Protein AF-A0A2D9A4Q9-F1 (afdb_monomer_lite)

Foldseek 3Di:
DDDDDDPPPPDPVWDWAFWDFDADPPRHGQKIFDDPPPPPDDDDDDDPPPGDIWGFPDFPDKDWDWAPPVDPDTWTKIWTFTQTPVRDTWIKIAGPVVRTITTTPDD

pLDDT: mean 77.72, std 19.31, range [36.09, 96.38]

Secondary structure (DSSP, 8-state):
------------TTPPEE-EEEE-GGG-EEEEEEPPS-TTS---S----PPEEEEEEEEEEEEEEEE-TTSSS-EEEEEEEEEETTS-EEEEEEETTT--EEEE---

Radius of gyration: 17.64 Å; chains: 1; bounding box: 33×57×42 Å

Sequence (107 aa):
MNQGAQGLQFRSLNLPVPIEVVEGGMERPVSVTLPPASSSRPAQTGRTSTAASLAVTAINDLWQVDDEWWRERPISRRYYQVTTQDDRRLTIFRDQLNGDWYWQRGG

Structure (mmCIF, N/CA/C/O backbone):
data_AF-A0A2D9A4Q9-F1
#
_entry.id   AF-A0A2D9A4Q9-F1
#
loop_
_atom_site.group_PDB
_atom_site.id
_atom_site.type_symbol
_atom_site.label_atom_id
_atom_site.label_alt_id
_atom_site.label_comp_id
_atom_site.label_asym_id
_atom_site.label_entity_id
_atom_site.label_seq_id
_atom_site.pdbx_PDB_ins_code
_atom_site.Cartn_x
_atom_site.Cartn_y
_at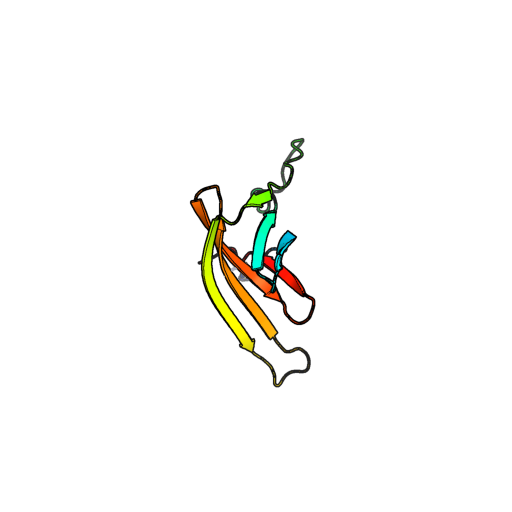om_site.Cartn_z
_atom_site.occupancy
_atom_site.B_iso_or_equiv
_atom_site.auth_seq_id
_atom_site.auth_comp_id
_atom_site.auth_asym_id
_atom_site.auth_atom_id
_atom_site.pdbx_PDB_model_num
ATOM 1 N N . MET A 1 1 ? 20.714 44.767 -20.334 1.00 36.09 1 MET A N 1
ATOM 2 C CA . MET A 1 1 ? 20.334 43.498 -21.001 1.00 36.09 1 MET A CA 1
ATOM 3 C C . MET A 1 1 ? 21.277 42.413 -20.493 1.00 36.09 1 MET A C 1
ATOM 5 O O . MET A 1 1 ? 22.458 42.708 -20.459 1.00 36.09 1 MET A O 1
ATOM 9 N N . ASN A 1 2 ? 20.940 41.200 -20.052 1.00 36.81 2 ASN A N 1
ATOM 10 C CA . ASN A 1 2 ? 19.719 40.438 -19.759 1.00 36.81 2 ASN A CA 1
ATOM 11 C C . ASN A 1 2 ? 20.144 39.463 -18.631 1.00 36.81 2 ASN A C 1
ATOM 13 O O . ASN A 1 2 ? 21.193 38.842 -18.743 1.00 36.81 2 ASN A O 1
ATOM 17 N N . GLN A 1 3 ? 19.565 39.582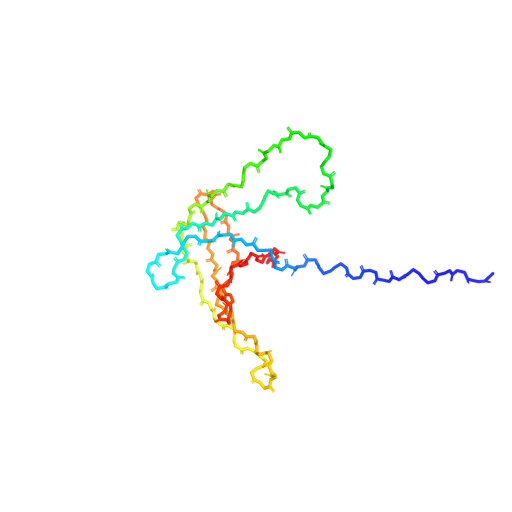 -17.434 1.00 42.19 3 GLN A N 1
ATOM 18 C CA . GLN A 1 3 ? 18.616 38.638 -16.810 1.00 42.19 3 GLN A CA 1
ATOM 19 C C . GLN A 1 3 ? 19.102 37.181 -16.681 1.00 42.19 3 GLN A C 1
ATOM 21 O O . GLN A 1 3 ? 19.261 36.468 -17.666 1.00 42.19 3 GLN A O 1
ATOM 26 N N . GLY A 1 4 ? 19.309 36.766 -15.424 1.00 42.59 4 GLY A N 1
ATOM 27 C CA . GLY A 1 4 ? 19.765 35.440 -15.027 1.00 42.59 4 GLY A CA 1
ATOM 28 C C . GLY A 1 4 ? 18.711 34.356 -15.238 1.00 42.59 4 GLY A C 1
ATOM 29 O O . GLY A 1 4 ? 17.535 34.527 -14.914 1.00 42.59 4 GLY A O 1
ATOM 30 N N . ALA A 1 5 ? 19.164 33.223 -15.766 1.00 43.03 5 ALA A N 1
ATOM 31 C CA . ALA A 1 5 ? 18.376 32.011 -15.881 1.00 43.03 5 ALA A CA 1
ATOM 32 C C . ALA A 1 5 ? 18.174 31.407 -14.483 1.00 43.03 5 ALA A C 1
ATOM 34 O O . ALA A 1 5 ? 19.102 30.883 -13.868 1.00 43.03 5 ALA A O 1
ATOM 35 N N . GLN A 1 6 ? 16.951 31.514 -13.969 1.00 44.53 6 GLN A N 1
ATOM 36 C CA . GLN A 1 6 ? 16.519 30.805 -12.772 1.00 44.53 6 GLN A CA 1
ATOM 37 C C . GLN A 1 6 ? 16.421 29.315 -13.122 1.00 44.53 6 GLN A C 1
ATOM 39 O O . GLN A 1 6 ? 15.635 28.928 -13.986 1.00 44.53 6 GLN A O 1
ATOM 44 N N . GLY A 1 7 ? 17.251 28.488 -12.482 1.00 42.62 7 GLY A N 1
ATOM 45 C CA . GLY A 1 7 ? 17.193 27.036 -12.622 1.00 42.62 7 GLY A CA 1
ATOM 46 C C . GLY A 1 7 ? 15.803 26.528 -12.248 1.00 42.62 7 GLY A C 1
ATOM 47 O O . GLY A 1 7 ? 15.327 26.763 -11.137 1.00 42.62 7 GLY A O 1
ATOM 48 N N . LEU A 1 8 ? 15.143 25.851 -13.188 1.00 47.16 8 LEU A N 1
ATOM 49 C CA . LEU A 1 8 ? 13.880 25.158 -12.961 1.00 47.16 8 LEU A CA 1
ATOM 50 C C . LEU A 1 8 ? 14.125 24.038 -11.940 1.00 47.16 8 LEU A C 1
ATOM 52 O O . LEU A 1 8 ? 14.531 22.932 -12.285 1.00 47.16 8 LEU A O 1
ATOM 56 N N . GLN A 1 9 ? 13.908 24.339 -10.661 1.00 46.91 9 GLN A N 1
ATOM 57 C CA . GLN A 1 9 ? 13.876 23.353 -9.590 1.00 46.91 9 GLN A CA 1
ATOM 58 C C . GLN A 1 9 ? 12.612 22.503 -9.789 1.00 46.91 9 GLN A C 1
ATOM 60 O O . GLN A 1 9 ? 11.551 22.821 -9.246 1.00 46.91 9 GLN A O 1
ATOM 65 N N . PHE A 1 10 ? 12.697 21.446 -10.599 1.00 45.88 10 PHE A N 1
ATOM 66 C CA . PHE A 1 10 ? 11.637 20.446 -10.706 1.00 45.88 10 PHE A CA 1
ATOM 67 C C . PHE A 1 10 ? 11.490 19.781 -9.338 1.00 45.88 10 PHE A C 1
ATOM 69 O O . PHE A 1 10 ? 12.253 18.897 -8.957 1.00 45.88 10 PHE A O 1
ATOM 76 N N . ARG A 1 11 ? 10.538 20.267 -8.542 1.00 47.03 11 ARG A N 1
ATOM 77 C CA . ARG A 1 11 ? 10.141 19.603 -7.307 1.00 47.03 11 ARG A CA 1
ATOM 78 C C . ARG A 1 11 ? 9.506 18.292 -7.745 1.00 47.03 11 ARG A C 1
ATOM 80 O O . ARG A 1 11 ? 8.418 18.321 -8.314 1.00 47.03 11 ARG A O 1
ATOM 87 N N . SER A 1 12 ? 10.179 17.167 -7.518 1.00 46.94 12 SER A N 1
ATOM 88 C CA . SER A 1 12 ? 9.580 15.836 -7.624 1.00 46.94 12 SER A CA 1
ATOM 89 C C . SER A 1 12 ? 8.431 15.764 -6.616 1.00 46.94 12 SER A C 1
ATOM 91 O O . SER A 1 12 ? 8.615 15.392 -5.463 1.00 46.94 12 SER A O 1
ATOM 93 N N . LEU A 1 13 ? 7.254 16.241 -7.023 1.00 56.16 13 LEU A N 1
ATOM 94 C CA . LEU A 1 13 ? 6.089 16.455 -6.161 1.00 56.16 13 LEU A CA 1
ATOM 95 C C . LEU A 1 13 ? 5.475 15.141 -5.662 1.00 56.16 13 LEU A C 1
ATOM 97 O O . LEU A 1 13 ? 4.660 15.172 -4.749 1.00 56.16 13 LEU A O 1
ATOM 101 N N . ASN A 1 14 ? 5.899 14.005 -6.220 1.00 61.09 14 ASN A N 1
ATOM 102 C CA . ASN A 1 14 ? 5.367 12.682 -5.919 1.00 61.09 14 ASN A CA 1
ATOM 103 C C . ASN A 1 14 ? 6.492 11.691 -5.574 1.00 61.09 14 ASN A C 1
ATOM 105 O O . ASN A 1 14 ? 6.627 10.637 -6.194 1.00 61.09 14 ASN A O 1
ATOM 109 N N . LEU A 1 15 ? 7.369 12.063 -4.636 1.00 76.50 15 LEU A N 1
ATOM 110 C CA . LEU A 1 15 ? 8.321 11.102 -4.081 1.00 76.50 15 LEU A CA 1
ATOM 111 C C . LEU A 1 15 ? 7.575 10.139 -3.144 1.00 76.50 15 LEU A C 1
ATOM 113 O O . LEU A 1 15 ? 6.861 10.612 -2.251 1.00 76.50 15 LEU A O 1
ATOM 117 N N . PRO A 1 16 ? 7.742 8.814 -3.312 1.00 83.00 16 PRO A N 1
ATOM 118 C CA . PRO A 1 16 ? 7.232 7.839 -2.362 1.00 83.00 16 PRO A CA 1
ATOM 119 C C . PRO A 1 16 ? 7.778 8.125 -0.966 1.00 83.00 16 PRO A C 1
ATOM 121 O O . PRO A 1 16 ? 8.967 8.395 -0.792 1.00 83.00 16 PRO A O 1
ATOM 124 N N . VAL A 1 17 ? 6.906 8.074 0.032 1.00 87.81 17 VAL A N 1
ATOM 125 C CA . VAL A 1 17 ? 7.270 8.329 1.423 1.00 87.81 17 VAL A CA 1
ATOM 126 C C . VAL A 1 17 ? 7.365 6.999 2.154 1.00 87.81 17 VAL A C 1
ATOM 128 O O . VAL A 1 17 ? 6.383 6.264 2.126 1.00 87.81 17 VAL A O 1
ATOM 131 N N . PRO A 1 18 ? 8.492 6.670 2.807 1.00 90.25 18 PRO A N 1
ATOM 132 C CA . PRO A 1 18 ? 8.598 5.427 3.560 1.00 90.25 18 PRO A CA 1
ATOM 133 C C . PRO A 1 18 ? 7.567 5.412 4.691 1.00 90.25 18 PRO A C 1
ATOM 135 O O . PRO A 1 18 ? 7.366 6.421 5.377 1.00 90.25 18 PRO A O 1
ATOM 138 N N . ILE A 1 19 ? 6.898 4.275 4.853 1.00 90.62 19 ILE A N 1
ATOM 139 C CA . ILE A 1 19 ? 5.898 4.044 5.896 1.00 90.62 19 ILE A CA 1
ATOM 140 C C . ILE A 1 19 ? 6.133 2.683 6.535 1.00 90.62 19 ILE A C 1
ATOM 142 O O . ILE A 1 19 ? 6.662 1.774 5.901 1.00 90.62 19 ILE A O 1
ATOM 146 N N . GLU A 1 20 ? 5.687 2.528 7.775 1.00 92.12 20 GLU A N 1
ATOM 147 C CA . GLU A 1 20 ? 5.592 1.202 8.377 1.00 92.12 20 GLU A CA 1
ATOM 148 C C . GLU A 1 20 ? 4.212 0.625 8.079 1.00 92.12 20 GLU A C 1
ATOM 150 O O . GLU A 1 20 ? 3.195 1.321 8.173 1.00 92.12 20 GLU A O 1
ATOM 155 N N . VAL A 1 21 ? 4.175 -0.652 7.717 1.00 92.31 21 VAL A N 1
ATOM 156 C CA . VAL A 1 21 ? 2.941 -1.386 7.448 1.00 92.31 21 VAL A CA 1
ATOM 157 C C . VAL A 1 21 ? 2.974 -2.658 8.270 1.00 92.31 21 VAL A C 1
ATOM 159 O O . VAL A 1 21 ? 3.935 -3.420 8.205 1.00 92.31 21 VAL A O 1
ATOM 162 N N . VAL A 1 22 ? 1.923 -2.889 9.050 1.00 93.06 22 VAL A N 1
ATOM 163 C CA . VAL A 1 22 ? 1.715 -4.187 9.685 1.00 93.06 22 VAL A CA 1
ATOM 164 C C . VAL A 1 22 ? 1.034 -5.078 8.665 1.00 93.06 22 VAL A C 1
ATOM 166 O O . VAL A 1 22 ? -0.088 -4.807 8.233 1.00 93.06 22 VAL A O 1
ATOM 169 N N . GLU A 1 23 ? 1.730 -6.134 8.271 1.00 91.06 23 GLU A N 1
ATOM 170 C CA . GLU A 1 23 ? 1.230 -7.133 7.338 1.00 91.06 23 GLU A CA 1
ATOM 171 C C . GLU A 1 23 ? 0.500 -8.253 8.091 1.00 91.06 23 GLU A C 1
ATOM 173 O O . GLU A 1 23 ? 0.914 -8.700 9.162 1.00 91.06 23 GLU A O 1
ATOM 178 N N . GLY A 1 24 ? -0.603 -8.722 7.518 1.00 86.56 24 GLY A N 1
ATOM 179 C CA . GLY A 1 24 ? -1.228 -9.993 7.858 1.00 86.56 24 GLY A CA 1
ATOM 180 C C . GLY A 1 24 ? -0.661 -11.130 7.005 1.00 86.56 24 GLY A C 1
ATOM 181 O O . GLY A 1 24 ? 0.398 -11.022 6.389 1.00 86.56 24 GLY A O 1
ATOM 182 N N . GLY A 1 25 ? -1.400 -12.237 6.911 1.00 86.25 25 GLY A N 1
ATOM 183 C CA . GLY A 1 25 ? -1.030 -13.334 6.014 1.00 86.25 25 GLY A CA 1
ATOM 184 C C . GLY A 1 25 ? -1.047 -12.915 4.536 1.00 86.25 25 GLY A C 1
ATOM 185 O O . GLY A 1 25 ? -1.967 -12.223 4.097 1.00 86.25 25 GLY A O 1
ATOM 186 N N . MET A 1 26 ? -0.060 -13.397 3.768 1.00 83.50 26 MET A N 1
ATOM 187 C CA . MET A 1 26 ? 0.084 -13.175 2.317 1.00 83.50 26 MET A CA 1
ATOM 188 C C . MET A 1 26 ? 0.280 -11.700 1.911 1.00 83.50 26 MET A C 1
ATOM 190 O O . MET A 1 26 ? -0.387 -11.227 0.993 1.00 83.50 26 MET A O 1
ATOM 194 N N . GLU A 1 27 ? 1.164 -10.963 2.596 1.00 84.75 27 GLU A N 1
ATOM 195 C CA . GLU A 1 27 ? 1.518 -9.563 2.265 1.00 84.75 27 GLU A CA 1
ATOM 196 C C . GLU A 1 27 ? 0.323 -8.587 2.296 1.00 84.75 27 GLU A C 1
ATOM 198 O O . GLU A 1 27 ? 0.340 -7.532 1.662 1.00 84.75 27 GLU A O 1
ATOM 203 N N . ARG A 1 28 ? -0.749 -8.927 3.024 1.00 88.75 28 ARG A N 1
ATOM 204 C CA . ARG A 1 28 ? -1.940 -8.075 3.126 1.00 88.75 28 ARG A CA 1
ATOM 205 C C . ARG A 1 28 ? -1.727 -6.968 4.161 1.00 88.75 28 ARG A C 1
ATOM 207 O O . ARG A 1 28 ? -1.508 -7.301 5.322 1.00 88.75 28 ARG A O 1
ATOM 214 N N . PRO A 1 29 ? -1.862 -5.679 3.811 1.00 91.88 29 PRO A N 1
ATOM 215 C CA . PRO A 1 29 ? -1.728 -4.596 4.781 1.00 91.88 29 PRO A CA 1
ATOM 216 C C . PRO A 1 29 ? -2.915 -4.588 5.758 1.00 91.88 29 PRO A C 1
ATOM 218 O O . PRO A 1 29 ? -4.071 -4.521 5.338 1.00 91.88 29 PRO A O 1
ATOM 221 N N . VAL A 1 30 ? -2.629 -4.649 7.059 1.00 93.56 30 VAL A N 1
ATOM 222 C CA . VAL A 1 30 ? -3.619 -4.621 8.154 1.00 93.56 30 VAL A CA 1
ATOM 223 C C . VAL A 1 30 ? -3.655 -3.251 8.823 1.00 93.56 30 VAL A C 1
ATOM 225 O O . VAL A 1 30 ? -4.729 -2.746 9.146 1.00 93.56 30 VAL A O 1
ATOM 228 N N . SER A 1 31 ? -2.502 -2.613 9.006 1.00 93.50 31 SER A N 1
ATOM 229 C CA . SER A 1 31 ? -2.430 -1.220 9.442 1.00 93.50 31 SER A CA 1
ATOM 230 C C . SER A 1 31 ? -1.250 -0.501 8.804 1.00 93.50 31 SER A C 1
ATOM 232 O O . SER A 1 31 ? -0.271 -1.124 8.397 1.00 93.50 31 SER A O 1
ATOM 234 N N . VAL A 1 32 ? -1.361 0.821 8.696 1.00 91.81 32 VAL A N 1
ATOM 235 C CA . VAL A 1 32 ? -0.335 1.696 8.122 1.00 91.81 32 VAL A CA 1
ATOM 236 C C . VAL A 1 32 ? 0.016 2.798 9.111 1.00 91.81 32 VAL A C 1
ATOM 238 O O . VAL A 1 32 ? -0.868 3.446 9.668 1.00 91.81 32 VAL A O 1
ATOM 241 N N . THR A 1 33 ? 1.301 3.047 9.320 1.00 91.88 33 THR A N 1
ATOM 242 C CA . THR A 1 33 ? 1.787 4.150 10.150 1.00 91.88 33 THR A CA 1
ATOM 243 C C . THR A 1 33 ? 2.298 5.250 9.235 1.00 91.88 33 THR A C 1
ATOM 245 O O . THR A 1 33 ? 3.344 5.123 8.596 1.00 91.88 33 THR A O 1
ATOM 248 N N . LEU A 1 34 ? 1.538 6.343 9.148 1.00 86.00 34 LEU A N 1
ATOM 249 C CA . LEU A 1 34 ? 1.908 7.479 8.309 1.00 86.00 34 LEU A CA 1
ATOM 250 C C . LEU A 1 34 ? 2.809 8.448 9.088 1.00 86.00 34 LEU A C 1
ATOM 252 O O . LEU A 1 34 ? 2.516 8.762 10.247 1.00 86.00 34 LEU A O 1
ATOM 256 N N . PRO A 1 35 ? 3.863 9.001 8.462 1.00 81.31 35 PRO A N 1
ATOM 257 C CA . PRO A 1 35 ? 4.631 10.070 9.075 1.00 81.31 35 PRO A CA 1
ATOM 258 C C . PRO A 1 35 ? 3.748 11.311 9.264 1.00 81.31 35 PRO A C 1
ATOM 260 O O . PRO A 1 35 ? 2.840 11.557 8.459 1.00 81.31 35 PRO A O 1
ATOM 263 N N . PRO A 1 36 ? 4.016 12.127 10.298 1.00 70.88 36 PRO A N 1
ATOM 264 C CA . PRO A 1 36 ? 3.223 13.312 10.581 1.00 70.88 36 PRO A CA 1
ATOM 265 C C . PRO A 1 36 ? 3.157 14.231 9.354 1.00 70.88 36 PRO A C 1
ATOM 267 O O . PRO A 1 36 ? 4.158 14.476 8.674 1.00 70.88 36 PRO A O 1
ATOM 270 N N . ALA A 1 37 ? 1.959 14.759 9.085 1.00 60.97 37 ALA A N 1
ATOM 271 C CA . ALA A 1 37 ? 1.635 15.559 7.900 1.00 60.97 37 ALA A CA 1
ATOM 272 C C . ALA A 1 37 ? 2.491 16.837 7.733 1.00 60.97 37 ALA A C 1
ATOM 274 O O . ALA A 1 37 ? 2.466 17.469 6.681 1.00 60.97 37 ALA A O 1
ATOM 275 N N . SER A 1 38 ? 3.286 17.213 8.737 1.00 54.47 38 SER A N 1
ATOM 276 C CA . SER A 1 38 ? 4.142 18.403 8.762 1.00 54.47 38 SER A CA 1
ATOM 277 C C . SER A 1 38 ? 5.499 18.237 8.060 1.00 54.47 38 SER A C 1
ATOM 279 O O . SER A 1 38 ? 6.449 18.930 8.410 1.00 54.47 38 SER A O 1
ATOM 281 N N . SER A 1 39 ? 5.648 17.335 7.087 1.00 53.94 39 SER A N 1
ATOM 282 C CA . SER A 1 39 ? 6.944 17.106 6.414 1.00 53.94 39 SER A CA 1
ATOM 283 C C . SER A 1 39 ? 7.261 18.100 5.279 1.00 53.94 39 SER A C 1
ATOM 285 O O . SER A 1 39 ? 8.207 17.888 4.529 1.00 53.94 39 SER A O 1
ATOM 287 N N . SER A 1 40 ? 6.508 19.196 5.141 1.00 45.91 40 SER A N 1
ATOM 288 C CA . SER A 1 40 ? 6.766 20.259 4.150 1.00 45.91 40 SER A CA 1
ATOM 289 C C . SER A 1 40 ? 7.134 21.622 4.754 1.00 45.91 40 SER A C 1
ATOM 291 O O . SER A 1 40 ? 7.376 22.572 4.010 1.00 45.91 40 SER A O 1
ATOM 293 N N . ARG A 1 41 ? 7.251 21.743 6.084 1.00 46.00 41 ARG A N 1
ATOM 294 C CA . ARG A 1 41 ? 7.730 22.967 6.749 1.00 46.00 41 ARG A CA 1
ATOM 295 C C . ARG A 1 41 ? 8.662 22.598 7.905 1.00 46.00 41 ARG A C 1
ATOM 297 O O . ARG A 1 41 ? 8.255 21.775 8.719 1.00 46.00 41 ARG A O 1
ATOM 304 N N . PRO A 1 42 ? 9.867 23.192 8.032 1.00 39.06 42 PRO A N 1
ATOM 305 C CA . PRO A 1 42 ? 10.658 23.021 9.245 1.00 39.06 42 PRO A CA 1
ATOM 306 C C . PRO A 1 42 ? 9.831 23.561 10.417 1.00 39.06 42 PRO A C 1
ATOM 308 O O . PRO A 1 42 ? 9.514 24.751 10.480 1.00 39.06 42 PRO A O 1
ATOM 311 N N . ALA A 1 43 ? 9.382 22.654 11.282 1.00 46.47 43 ALA A N 1
ATOM 312 C CA . ALA A 1 43 ? 8.564 22.984 12.432 1.00 46.47 43 ALA A CA 1
ATOM 313 C C . ALA A 1 43 ? 9.444 23.663 13.486 1.00 46.47 43 ALA A C 1
ATOM 315 O O . ALA A 1 43 ? 10.385 23.069 14.010 1.00 46.47 43 ALA A O 1
ATOM 316 N N . GLN A 1 44 ? 9.114 24.912 13.803 1.00 46.75 44 GLN A N 1
ATOM 317 C CA . GLN A 1 44 ? 9.488 25.507 15.077 1.00 46.75 44 GLN A CA 1
ATOM 318 C C . GLN A 1 44 ? 8.768 24.726 16.191 1.00 46.75 44 GLN A C 1
ATOM 320 O O . GLN A 1 44 ? 7.549 24.581 16.163 1.00 46.75 44 GLN A O 1
ATOM 325 N N . THR A 1 45 ? 9.572 24.200 17.117 1.00 47.53 45 THR A N 1
ATOM 326 C CA . THR A 1 45 ? 9.264 23.903 18.527 1.00 47.53 45 THR A CA 1
ATOM 327 C C . THR A 1 45 ? 8.026 23.047 18.860 1.00 47.53 45 THR A C 1
ATOM 329 O O . THR A 1 45 ? 6.897 23.518 18.945 1.00 47.53 45 THR A O 1
ATOM 332 N N . GLY A 1 46 ? 8.287 21.798 19.271 1.00 50.72 46 GLY A N 1
ATOM 333 C CA . GLY A 1 46 ? 7.764 21.321 20.561 1.00 50.72 46 GLY A CA 1
ATOM 334 C C . GLY A 1 46 ? 6.542 20.400 20.595 1.00 50.72 46 GLY A C 1
ATOM 335 O O . GLY A 1 46 ? 5.994 20.212 21.676 1.00 50.72 46 GLY A O 1
ATOM 336 N N . ARG A 1 47 ? 6.106 19.783 19.490 1.00 50.56 47 ARG A N 1
ATOM 337 C CA . ARG A 1 47 ? 5.093 18.709 19.556 1.00 50.56 47 ARG A CA 1
ATOM 338 C C . ARG A 1 47 ? 5.650 17.428 18.952 1.00 50.56 47 ARG A C 1
ATOM 340 O O . ARG A 1 47 ? 5.771 17.322 17.733 1.00 50.56 47 ARG A O 1
ATOM 347 N N . THR A 1 48 ? 5.970 16.455 19.804 1.00 50.41 48 THR A N 1
ATOM 348 C CA . THR A 1 48 ? 6.162 15.054 19.410 1.00 50.41 48 THR A CA 1
ATOM 349 C C . THR A 1 48 ? 4.842 14.555 18.835 1.00 50.41 48 THR A C 1
ATOM 351 O O . THR A 1 48 ? 3.970 14.074 19.551 1.00 50.41 48 THR A O 1
ATOM 354 N N . SER A 1 49 ? 4.650 14.768 17.538 1.00 55.88 49 SER A N 1
ATOM 355 C CA . SER A 1 49 ? 3.515 14.220 16.809 1.00 55.88 49 SER A CA 1
ATOM 356 C C . SER A 1 49 ? 3.825 12.741 16.639 1.00 55.88 49 SER A C 1
ATOM 358 O O . SER A 1 49 ? 4.583 12.373 15.745 1.00 55.88 49 SER A O 1
ATOM 360 N N . THR A 1 50 ? 3.352 11.911 17.565 1.00 60.94 50 THR A N 1
ATOM 361 C CA . THR A 1 50 ? 3.481 10.458 17.448 1.00 60.94 50 THR A CA 1
ATOM 362 C C . THR A 1 50 ? 2.867 10.039 16.120 1.00 60.94 50 THR A C 1
ATOM 364 O O . THR A 1 50 ? 1.747 10.452 15.804 1.00 60.94 50 THR A O 1
ATOM 367 N N . ALA A 1 51 ? 3.616 9.280 15.319 1.00 69.88 51 ALA A N 1
ATOM 368 C CA . ALA A 1 51 ? 3.097 8.728 14.078 1.00 69.88 51 ALA A CA 1
ATOM 369 C C . ALA A 1 51 ? 1.835 7.913 14.402 1.00 69.88 51 ALA A C 1
ATOM 371 O O . ALA A 1 51 ? 1.844 7.081 15.310 1.00 69.88 51 ALA A O 1
ATOM 372 N N . ALA A 1 52 ? 0.730 8.221 13.727 1.00 81.12 52 ALA A N 1
ATOM 373 C CA . ALA A 1 52 ? -0.544 7.564 13.983 1.00 81.12 52 ALA A CA 1
ATOM 374 C C . ALA A 1 52 ? -0.621 6.283 13.148 1.00 81.12 52 ALA A C 1
ATOM 376 O O . ALA A 1 52 ? -0.466 6.334 11.924 1.00 81.12 52 ALA A O 1
ATOM 377 N N . SER A 1 53 ? -0.867 5.151 13.810 1.00 87.25 53 SER A N 1
ATOM 378 C CA . SER A 1 53 ? -1.187 3.895 13.132 1.00 87.25 53 SER A CA 1
ATOM 379 C C . SER A 1 53 ? -2.669 3.883 12.764 1.00 87.25 53 SER A C 1
ATOM 381 O O . SER A 1 53 ? -3.537 4.114 13.607 1.00 87.25 53 SER A O 1
ATOM 383 N N . LEU A 1 54 ? -2.954 3.645 11.489 1.00 91.56 54 LEU A N 1
ATOM 384 C CA . LEU A 1 54 ? -4.288 3.618 10.914 1.00 91.56 54 LEU A CA 1
ATOM 385 C C . LEU A 1 54 ? -4.621 2.195 10.481 1.00 91.56 54 LEU A C 1
ATOM 387 O O . LEU A 1 54 ? -3.931 1.631 9.632 1.00 91.56 54 LEU A O 1
ATOM 391 N N . ALA A 1 55 ? -5.687 1.620 11.035 1.00 94.19 55 ALA A N 1
ATOM 392 C CA . ALA A 1 55 ? -6.176 0.320 10.587 1.00 94.19 55 ALA A CA 1
ATOM 393 C C . ALA A 1 55 ? -6.697 0.406 9.144 1.00 94.19 55 ALA A C 1
ATOM 395 O O . ALA A 1 55 ? -7.362 1.378 8.776 1.00 94.19 55 ALA A O 1
ATOM 396 N N . VAL A 1 56 ? -6.401 -0.612 8.338 1.00 95.25 56 VAL A N 1
ATOM 397 C CA . VAL A 1 56 ? -6.949 -0.794 6.992 1.00 95.25 56 VAL A CA 1
ATOM 398 C C . VAL A 1 56 ? -8.305 -1.479 7.116 1.00 95.25 56 VAL A C 1
ATOM 400 O O . VAL A 1 56 ? -8.409 -2.577 7.656 1.00 95.25 56 VAL A O 1
ATOM 403 N N . THR A 1 57 ? -9.351 -0.830 6.615 1.00 96.38 57 THR A N 1
ATOM 404 C CA . THR A 1 57 ? -10.727 -1.344 6.641 1.00 96.38 57 THR A CA 1
ATOM 405 C C . THR A 1 57 ? -11.101 -2.055 5.346 1.00 96.38 57 THR A C 1
ATOM 407 O O . THR A 1 57 ? -11.911 -2.979 5.371 1.00 96.38 57 THR A O 1
ATOM 410 N N . ALA A 1 58 ? -10.496 -1.668 4.220 1.00 95.38 58 ALA A N 1
ATOM 411 C CA . ALA A 1 58 ? -10.710 -2.315 2.931 1.00 95.38 58 ALA A CA 1
ATOM 412 C C . ALA A 1 58 ? -9.477 -2.216 2.024 1.00 95.38 58 ALA A C 1
ATOM 414 O O . ALA A 1 58 ? -8.746 -1.225 2.047 1.00 95.38 58 ALA A O 1
ATOM 415 N N . ILE A 1 59 ? -9.292 -3.224 1.170 1.00 95.06 59 ILE A N 1
ATOM 416 C CA . ILE A 1 59 ? -8.381 -3.177 0.022 1.00 95.06 59 ILE A CA 1
A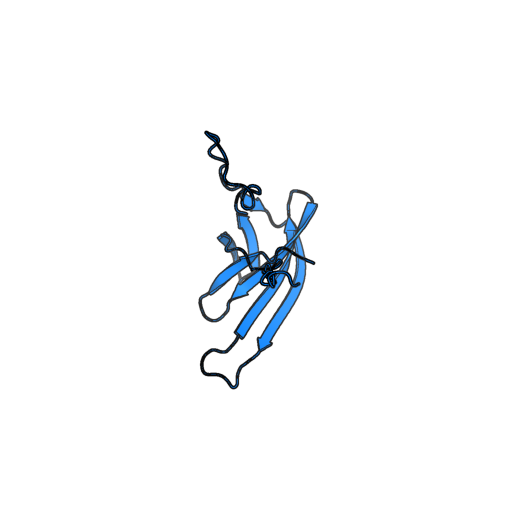TOM 417 C C . ILE A 1 59 ? -9.265 -3.024 -1.215 1.00 95.06 59 ILE A C 1
ATOM 419 O O . ILE A 1 59 ? -10.003 -3.939 -1.568 1.00 95.06 59 ILE A O 1
ATOM 423 N N . ASN A 1 60 ? -9.222 -1.849 -1.832 1.00 95.00 60 ASN A N 1
ATOM 424 C CA . ASN A 1 60 ? -10.048 -1.493 -2.982 1.00 95.00 60 ASN A CA 1
ATOM 425 C C . ASN A 1 60 ? -9.468 -2.006 -4.300 1.00 95.00 60 ASN A C 1
ATOM 427 O O . ASN A 1 60 ? -10.222 -2.247 -5.233 1.00 95.00 60 ASN A O 1
ATOM 431 N N . ASP A 1 61 ? -8.140 -2.082 -4.399 1.00 95.69 61 ASP A N 1
ATOM 432 C CA . ASP A 1 61 ? -7.447 -2.536 -5.604 1.00 95.69 61 ASP A CA 1
ATOM 433 C C . ASP A 1 61 ? -6.034 -3.038 -5.264 1.00 95.69 61 ASP A C 1
ATOM 435 O O . ASP A 1 61 ? -5.452 -2.622 -4.253 1.00 95.69 61 ASP A O 1
ATOM 439 N N . LEU A 1 62 ? -5.508 -3.932 -6.098 1.00 94.81 62 LEU A N 1
ATOM 440 C CA . LEU A 1 62 ? -4.185 -4.542 -5.984 1.00 94.81 62 LEU A CA 1
ATOM 441 C C . LEU A 1 62 ? -3.608 -4.757 -7.381 1.00 94.81 62 LEU A C 1
ATOM 443 O O . LEU A 1 62 ? -4.198 -5.456 -8.201 1.00 94.81 62 LEU A O 1
ATOM 447 N N . TRP A 1 63 ? -2.419 -4.214 -7.626 1.00 94.38 63 TRP A N 1
ATOM 448 C CA . TRP A 1 63 ? -1.711 -4.402 -8.890 1.00 94.38 63 TRP A CA 1
ATOM 449 C C . TRP A 1 63 ? -0.208 -4.543 -8.668 1.00 94.38 63 TRP A C 1
ATOM 451 O O . TRP A 1 63 ? 0.338 -4.099 -7.659 1.00 94.38 63 TRP A O 1
ATOM 461 N N . GLN A 1 64 ? 0.473 -5.182 -9.614 1.00 92.31 64 GLN A N 1
ATOM 462 C CA . GLN A 1 64 ? 1.921 -5.359 -9.589 1.00 92.31 64 GLN A CA 1
ATOM 463 C C . GLN A 1 64 ? 2.535 -4.662 -10.800 1.00 92.31 64 GLN A C 1
ATOM 465 O O . GLN A 1 64 ? 1.992 -4.724 -11.902 1.00 92.31 64 GLN A O 1
ATOM 470 N N . VAL A 1 65 ? 3.646 -3.972 -10.570 1.00 89.88 65 VAL A N 1
ATOM 471 C CA . VAL A 1 65 ? 4.455 -3.336 -11.603 1.00 89.88 65 VAL A CA 1
ATOM 472 C C . VAL A 1 65 ? 5.824 -3.983 -11.562 1.00 89.88 65 VAL A C 1
ATOM 474 O O . VAL A 1 65 ? 6.564 -3.797 -10.597 1.00 89.88 65 VAL A O 1
ATOM 477 N N . ASP A 1 66 ? 6.134 -4.714 -12.622 1.00 88.19 66 ASP A N 1
ATOM 478 C CA . ASP A 1 66 ? 7.468 -5.210 -12.917 1.00 88.19 66 ASP A CA 1
ATOM 479 C C . ASP A 1 66 ? 7.963 -4.450 -14.148 1.00 88.19 66 ASP A C 1
ATOM 481 O O . ASP A 1 66 ? 7.475 -4.652 -15.259 1.00 88.19 66 ASP A O 1
ATOM 485 N N . ASP A 1 67 ? 8.880 -3.513 -13.937 1.00 84.06 67 ASP A N 1
ATOM 486 C CA . ASP A 1 67 ? 9.443 -2.657 -14.977 1.00 84.06 67 ASP A CA 1
ATOM 487 C C . ASP A 1 67 ? 10.971 -2.718 -14.930 1.00 84.06 67 ASP A C 1
ATOM 489 O O . ASP A 1 67 ? 11.580 -3.205 -13.978 1.00 84.06 67 ASP A O 1
ATOM 493 N N . GLU A 1 68 ? 11.613 -2.260 -15.994 1.00 82.19 68 GLU A N 1
ATOM 494 C CA . GLU A 1 68 ? 13.065 -2.199 -16.109 1.00 82.19 68 GLU A CA 1
ATOM 495 C C . GLU A 1 68 ? 13.779 -3.544 -15.838 1.00 82.19 68 GLU A C 1
ATOM 497 O O . GLU A 1 68 ? 14.961 -3.566 -15.510 1.00 82.19 68 GLU A O 1
ATOM 502 N N . TRP A 1 69 ? 13.109 -4.679 -16.085 1.00 76.00 69 TRP A N 1
ATOM 503 C CA . TRP A 1 69 ? 13.649 -6.042 -15.916 1.00 76.00 69 TRP A CA 1
ATOM 504 C C . TRP A 1 69 ? 14.907 -6.343 -16.753 1.00 76.00 69 TRP A C 1
ATOM 506 O O . TRP A 1 69 ? 15.696 -7.219 -16.416 1.00 76.00 69 TRP A O 1
ATOM 516 N N . TRP A 1 70 ? 15.108 -5.588 -17.831 1.00 77.06 70 TRP A N 1
ATOM 517 C CA . TRP A 1 70 ? 16.312 -5.543 -18.667 1.00 77.06 70 TRP A CA 1
ATOM 518 C C . TRP A 1 70 ? 17.515 -4.777 -18.077 1.00 77.06 70 TRP A C 1
ATOM 520 O O . TRP A 1 70 ? 18.584 -4.784 -18.687 1.00 77.06 70 TRP A O 1
ATOM 530 N N . ARG A 1 71 ? 17.379 -4.096 -16.931 1.00 77.75 71 ARG A N 1
ATOM 531 C CA . ARG A 1 71 ? 18.478 -3.384 -16.252 1.00 77.75 71 ARG A CA 1
ATOM 532 C C . ARG A 1 71 ? 19.005 -4.180 -15.060 1.00 77.75 71 ARG A C 1
ATOM 534 O O . ARG A 1 71 ? 18.311 -5.012 -14.493 1.00 77.75 71 ARG A O 1
ATOM 541 N N . GLU A 1 72 ? 20.223 -3.852 -14.625 1.00 72.31 72 GLU A N 1
ATOM 542 C CA . GLU A 1 72 ? 20.852 -4.447 -13.431 1.00 72.31 72 GLU A CA 1
ATOM 543 C C . GLU A 1 72 ? 20.041 -4.231 -12.142 1.00 72.31 72 GLU A C 1
ATOM 545 O O . GLU A 1 72 ? 20.145 -5.013 -11.200 1.00 72.31 72 GLU A O 1
ATOM 550 N N . ARG A 1 73 ? 19.239 -3.159 -12.092 1.00 74.44 73 ARG A N 1
ATOM 551 C CA . ARG A 1 73 ? 18.317 -2.854 -10.995 1.00 74.44 73 ARG A CA 1
ATOM 552 C C . ARG A 1 73 ? 16.893 -2.808 -11.548 1.00 74.44 73 ARG A C 1
ATOM 554 O O . ARG A 1 73 ? 16.481 -1.739 -12.000 1.00 74.44 73 ARG A O 1
ATOM 561 N N . PRO A 1 74 ? 16.178 -3.943 -11.570 1.00 82.19 74 PRO A N 1
ATOM 562 C CA . PRO A 1 74 ? 14.783 -3.963 -11.982 1.00 82.19 74 PRO A CA 1
ATOM 563 C C . PRO A 1 74 ? 13.921 -3.149 -11.010 1.00 82.19 74 PRO A C 1
ATOM 565 O O . PRO A 1 74 ? 14.340 -2.837 -9.897 1.00 82.19 74 PRO A O 1
ATOM 568 N N . ILE A 1 75 ? 12.704 -2.813 -11.416 1.00 83.94 75 ILE A N 1
ATOM 569 C CA . ILE A 1 75 ? 11.674 -2.285 -10.526 1.00 83.94 75 ILE A CA 1
ATOM 570 C C . ILE A 1 75 ? 10.630 -3.382 -10.371 1.00 83.94 75 ILE A C 1
ATOM 572 O O . ILE A 1 75 ? 10.012 -3.773 -11.351 1.00 83.94 75 ILE A O 1
ATOM 576 N N . SER A 1 76 ? 10.405 -3.854 -9.148 1.00 90.50 76 SER A N 1
ATOM 577 C CA . SER A 1 76 ? 9.292 -4.755 -8.840 1.00 90.50 76 SER A CA 1
ATOM 578 C C . SER A 1 76 ? 8.544 -4.206 -7.634 1.00 90.50 76 SER A C 1
ATOM 580 O O . SER A 1 76 ? 9.105 -4.063 -6.549 1.00 90.50 76 SER A O 1
ATOM 582 N N . ARG A 1 77 ? 7.289 -3.798 -7.833 1.00 93.00 77 ARG A N 1
ATOM 583 C CA . ARG A 1 77 ? 6.464 -3.135 -6.815 1.00 93.00 77 ARG A CA 1
ATOM 584 C C . ARG A 1 77 ? 5.065 -3.714 -6.813 1.00 93.00 77 ARG A C 1
ATOM 586 O O . ARG A 1 77 ? 4.413 -3.773 -7.854 1.00 93.00 77 ARG A O 1
ATOM 593 N N . ARG A 1 78 ? 4.563 -4.060 -5.632 1.00 94.31 78 ARG A N 1
ATOM 594 C CA . ARG A 1 78 ? 3.166 -4.454 -5.440 1.00 94.31 78 ARG A CA 1
ATOM 595 C C . ARG A 1 78 ? 2.402 -3.332 -4.764 1.00 94.31 78 ARG A C 1
ATOM 597 O O . ARG A 1 78 ? 2.678 -2.992 -3.617 1.00 94.31 78 ARG A O 1
ATOM 604 N N . TYR A 1 79 ? 1.452 -2.766 -5.488 1.00 94.88 79 TYR A N 1
ATOM 605 C CA . TYR A 1 79 ? 0.628 -1.656 -5.056 1.00 94.88 79 TYR A CA 1
ATOM 606 C C . TYR A 1 79 ? -0.694 -2.134 -4.464 1.00 94.88 79 TYR A C 1
ATOM 608 O O . TYR A 1 79 ? -1.288 -3.114 -4.914 1.00 94.88 79 TYR A O 1
ATOM 616 N N . TYR A 1 80 ? -1.165 -1.374 -3.483 1.00 95.50 80 TYR A N 1
ATOM 617 C CA . TYR A 1 80 ? -2.445 -1.541 -2.822 1.00 95.50 80 TYR A CA 1
ATOM 618 C C . TYR A 1 80 ? -3.128 -0.186 -2.728 1.00 95.50 80 TYR A C 1
ATOM 620 O O . TYR A 1 80 ? -2.563 0.789 -2.225 1.00 95.50 80 TYR A O 1
ATOM 628 N N . GLN A 1 81 ? -4.383 -0.143 -3.148 1.00 96.06 81 GLN A N 1
ATOM 629 C CA . GLN A 1 81 ? -5.260 0.977 -2.861 1.00 96.06 81 GLN A CA 1
ATOM 630 C C . GLN A 1 81 ? -6.138 0.604 -1.675 1.00 96.06 81 GLN A C 1
ATOM 632 O O . GLN A 1 81 ? -7.041 -0.219 -1.803 1.00 96.06 81 GLN A O 1
ATOM 637 N N . VAL A 1 82 ? -5.905 1.215 -0.522 1.00 95.50 82 VAL A N 1
ATOM 638 C CA . VAL A 1 82 ? -6.565 0.856 0.739 1.00 95.50 82 VAL A CA 1
ATOM 639 C C . VAL A 1 82 ? -7.462 1.976 1.242 1.00 95.50 82 VAL A C 1
ATOM 641 O O . VAL A 1 82 ? -7.209 3.148 0.969 1.00 95.50 82 VAL A O 1
ATOM 644 N N . THR A 1 83 ? -8.502 1.613 1.982 1.00 95.50 83 THR A N 1
ATOM 645 C CA . THR A 1 83 ? -9.287 2.538 2.806 1.00 95.50 83 THR A CA 1
ATOM 646 C C . THR A 1 83 ? -8.893 2.323 4.260 1.00 95.50 83 THR A C 1
ATOM 648 O O . THR A 1 83 ? -8.768 1.178 4.702 1.00 95.50 83 THR A O 1
ATOM 651 N N . THR A 1 84 ? -8.649 3.404 4.996 1.00 93.62 84 THR A N 1
ATOM 652 C CA . THR A 1 84 ? -8.325 3.345 6.427 1.00 93.62 84 THR A CA 1
ATOM 653 C C . THR A 1 84 ? -9.562 3.534 7.306 1.00 93.62 84 THR A C 1
ATOM 655 O O . THR A 1 84 ? -10.630 3.909 6.827 1.00 93.62 84 THR A O 1
ATOM 658 N N . GLN A 1 85 ? -9.419 3.316 8.616 1.00 91.88 85 GLN A N 1
ATOM 659 C CA . GLN A 1 85 ? -10.473 3.560 9.615 1.00 91.88 85 GLN A CA 1
ATOM 660 C C . GLN A 1 85 ? -10.998 5.005 9.642 1.00 91.88 85 GLN A C 1
ATOM 662 O O . GLN A 1 85 ? -12.134 5.227 10.042 1.00 91.88 85 GLN A O 1
ATOM 667 N N . ASP A 1 86 ? -10.200 5.965 9.166 1.00 89.69 86 ASP A N 1
ATOM 668 C CA . ASP A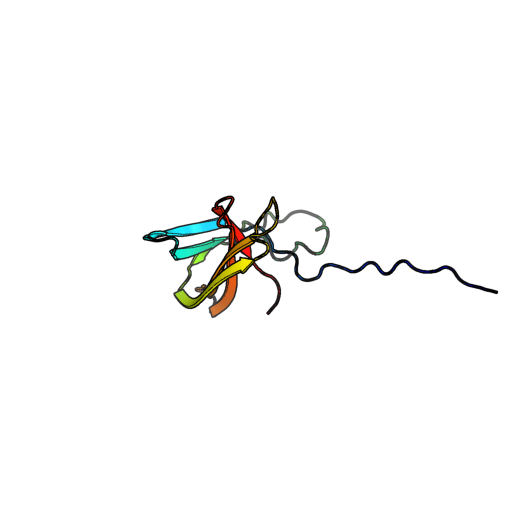 1 86 ? -10.589 7.377 9.048 1.00 89.69 86 ASP A CA 1
ATOM 669 C C . ASP A 1 86 ? -11.303 7.677 7.712 1.00 89.69 86 ASP A C 1
ATOM 671 O O . ASP A 1 86 ? -11.387 8.836 7.305 1.00 89.69 86 ASP A O 1
ATOM 675 N N . ASP A 1 87 ? -11.735 6.640 6.986 1.00 91.00 87 ASP A N 1
ATOM 676 C CA . ASP A 1 87 ? -12.345 6.708 5.649 1.00 91.00 87 ASP A CA 1
ATOM 677 C C . ASP A 1 87 ? -11.443 7.376 4.589 1.00 91.00 87 ASP A C 1
ATOM 679 O O . ASP A 1 87 ? -11.887 7.923 3.580 1.00 91.00 87 ASP A O 1
ATOM 683 N N . ARG A 1 88 ? -10.119 7.341 4.805 1.00 90.25 88 ARG A N 1
ATOM 684 C CA . ARG A 1 88 ? -9.137 7.896 3.865 1.00 90.25 88 ARG A CA 1
ATOM 685 C C . ARG A 1 88 ? -8.664 6.832 2.892 1.00 90.25 88 ARG A C 1
ATOM 687 O O . ARG A 1 88 ? -8.220 5.761 3.305 1.00 90.25 88 ARG A O 1
ATOM 694 N N . ARG A 1 89 ? -8.667 7.171 1.603 1.00 92.50 89 ARG A N 1
ATOM 695 C CA . ARG A 1 89 ? -8.085 6.335 0.550 1.00 92.50 89 ARG A CA 1
ATOM 696 C C . ARG A 1 89 ? -6.596 6.625 0.400 1.00 92.50 89 ARG A C 1
ATOM 698 O O . ARG A 1 89 ? -6.204 7.779 0.241 1.00 92.50 89 ARG A O 1
ATOM 705 N N . LEU A 1 90 ? -5.775 5.583 0.444 1.00 92.31 90 LEU A N 1
ATOM 706 C CA . LEU A 1 90 ? -4.324 5.668 0.304 1.00 92.31 90 LEU A CA 1
ATOM 707 C C . LEU A 1 90 ? -3.844 4.710 -0.783 1.00 92.31 90 LEU A C 1
ATOM 709 O O . LEU A 1 90 ? -4.348 3.594 -0.896 1.00 92.31 90 LEU A O 1
ATOM 713 N N . THR A 1 91 ? -2.819 5.130 -1.519 1.00 94.06 91 THR A N 1
ATOM 714 C CA . THR A 1 91 ? -2.062 4.262 -2.424 1.00 94.06 91 THR A CA 1
ATOM 715 C C . THR A 1 91 ? -0.719 3.959 -1.782 1.00 94.06 91 THR A C 1
ATOM 717 O O . THR A 1 91 ? 0.116 4.852 -1.634 1.00 94.06 91 THR A O 1
ATOM 720 N N . ILE A 1 92 ? -0.516 2.713 -1.375 1.00 94.25 92 ILE A N 1
ATOM 721 C CA . ILE A 1 92 ? 0.737 2.233 -0.786 1.00 94.25 92 ILE A CA 1
ATOM 722 C C . ILE A 1 92 ? 1.329 1.149 -1.679 1.00 94.25 92 ILE A C 1
ATOM 724 O O . ILE A 1 92 ? 0.603 0.508 -2.435 1.00 94.25 92 ILE A O 1
ATOM 728 N N . PHE A 1 93 ? 2.631 0.922 -1.602 1.00 93.88 93 PHE A N 1
ATOM 729 C CA . PHE A 1 93 ? 3.250 -0.205 -2.280 1.00 93.88 93 PHE A CA 1
ATOM 730 C C . PHE A 1 93 ? 4.383 -0.804 -1.467 1.00 93.88 93 PHE A C 1
ATOM 732 O O . PHE A 1 93 ? 5.059 -0.103 -0.716 1.00 93.88 93 PHE A O 1
ATOM 739 N N . ARG A 1 94 ? 4.583 -2.103 -1.669 1.00 94.06 94 ARG A N 1
ATOM 740 C CA . ARG A 1 94 ? 5.745 -2.851 -1.212 1.00 94.06 94 ARG A CA 1
ATOM 741 C C . ARG A 1 94 ? 6.710 -2.986 -2.375 1.00 94.06 94 ARG A C 1
ATOM 743 O O . ARG A 1 94 ? 6.322 -3.487 -3.435 1.00 94.06 94 ARG A O 1
ATOM 750 N N . ASP A 1 95 ? 7.936 -2.529 -2.198 1.00 92.06 95 ASP A N 1
ATOM 751 C CA . ASP A 1 95 ? 9.018 -2.861 -3.114 1.00 92.06 95 ASP A CA 1
ATOM 752 C C . ASP A 1 95 ? 9.400 -4.329 -2.881 1.00 92.06 95 ASP A C 1
ATOM 754 O O . ASP A 1 95 ? 9.648 -4.768 -1.761 1.00 92.06 95 ASP A O 1
ATOM 758 N N . GLN A 1 96 ? 9.328 -5.130 -3.938 1.00 91.50 96 GLN A N 1
ATOM 759 C CA . GLN A 1 96 ? 9.502 -6.578 -3.873 1.00 91.50 96 GLN A CA 1
ATOM 760 C C . GLN A 1 96 ? 10.982 -6.987 -3.848 1.00 91.50 96 GLN A C 1
ATOM 762 O O . GLN A 1 96 ? 11.279 -8.148 -3.576 1.00 91.50 96 GLN A O 1
ATOM 767 N N . LEU A 1 97 ? 11.915 -6.061 -4.100 1.00 88.56 97 LEU A N 1
ATOM 768 C CA . LEU A 1 97 ? 13.352 -6.334 -4.069 1.00 88.56 97 LEU A CA 1
ATOM 769 C C . LEU A 1 97 ? 13.935 -6.218 -2.662 1.00 88.56 97 LEU A C 1
ATOM 771 O O . LEU A 1 97 ? 14.768 -7.036 -2.278 1.00 88.56 97 LEU A O 1
ATOM 775 N N . ASN A 1 98 ? 13.514 -5.209 -1.899 1.00 89.19 98 ASN A N 1
ATOM 776 C CA . ASN A 1 98 ? 13.973 -4.984 -0.522 1.00 89.19 98 ASN A CA 1
ATOM 777 C C . ASN A 1 98 ? 12.905 -5.316 0.537 1.00 89.19 98 ASN A C 1
ATOM 779 O O . ASN A 1 98 ? 13.253 -5.518 1.697 1.00 89.19 98 ASN A O 1
ATOM 783 N N . GLY A 1 99 ? 11.630 -5.422 0.153 1.00 90.25 99 GLY A N 1
ATOM 784 C CA . GLY A 1 99 ? 10.508 -5.648 1.064 1.00 90.25 99 GLY A CA 1
ATOM 785 C C . GLY A 1 99 ? 10.000 -4.390 1.774 1.00 90.25 99 GLY A C 1
ATOM 786 O O . GLY A 1 99 ? 9.128 -4.514 2.635 1.00 90.25 99 GLY A O 1
ATOM 787 N N . ASP A 1 100 ? 10.520 -3.209 1.429 1.00 92.25 100 ASP A N 1
ATOM 788 C CA . ASP A 1 100 ? 10.182 -1.944 2.082 1.00 92.25 100 ASP A CA 1
ATOM 789 C C . ASP A 1 100 ? 8.831 -1.399 1.603 1.00 92.25 100 ASP A C 1
ATOM 791 O O . ASP A 1 100 ? 8.427 -1.568 0.447 1.00 92.25 100 ASP A O 1
ATOM 795 N N . TRP A 1 101 ? 8.140 -0.688 2.495 1.00 94.38 101 TRP A N 1
ATOM 796 C CA . TRP A 1 101 ? 6.831 -0.104 2.226 1.00 94.38 101 TRP A CA 1
ATOM 797 C C . TRP A 1 101 ? 6.886 1.408 2.037 1.00 94.38 101 TRP A C 1
ATOM 799 O O . TRP A 1 101 ? 7.547 2.146 2.772 1.00 94.38 101 TRP A O 1
ATOM 809 N N . TYR A 1 102 ? 6.104 1.882 1.072 1.00 92.81 102 TYR A N 1
ATOM 810 C CA . TYR A 1 102 ? 6.029 3.2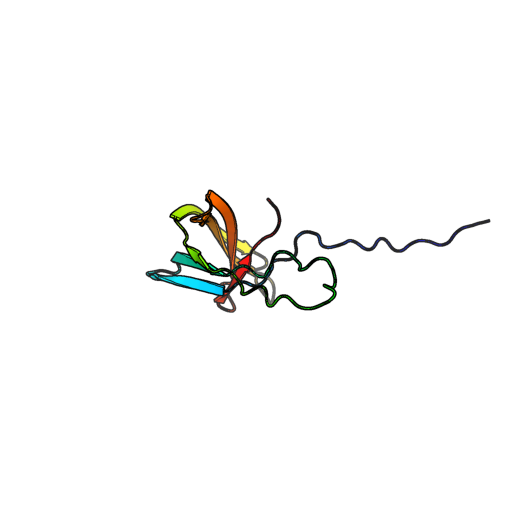90 0.724 1.00 92.81 102 TYR A CA 1
ATOM 811 C C . TYR A 1 102 ? 4.590 3.737 0.485 1.00 92.81 102 TYR A C 1
ATOM 813 O O . TYR A 1 102 ? 3.762 3.018 -0.068 1.00 92.81 102 TYR A O 1
ATOM 821 N N . TRP A 1 103 ? 4.306 4.977 0.860 1.00 91.44 103 TRP A N 1
ATOM 822 C CA . TRP A 1 103 ? 3.088 5.701 0.539 1.00 91.44 103 TRP A CA 1
ATOM 823 C C . TRP A 1 103 ? 3.322 6.615 -0.664 1.00 91.44 103 TRP A C 1
ATOM 825 O O . TRP A 1 103 ?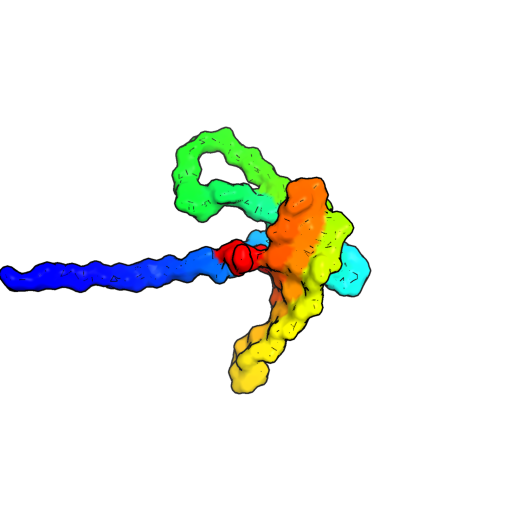 4.200 7.481 -0.643 1.00 91.44 103 TRP A O 1
ATOM 835 N N . GLN A 1 104 ? 2.499 6.467 -1.701 1.00 88.62 104 GLN A N 1
ATOM 836 C CA . GLN A 1 104 ? 2.477 7.374 -2.840 1.00 88.62 104 GLN A CA 1
ATOM 837 C C . GLN A 1 104 ? 1.574 8.578 -2.545 1.00 88.62 104 GLN A C 1
ATOM 839 O O . GLN A 1 104 ? 0.345 8.478 -2.500 1.00 88.62 104 GLN A O 1
ATOM 844 N N . ARG A 1 105 ? 2.199 9.742 -2.339 1.00 79.00 105 ARG A N 1
ATOM 845 C CA . ARG A 1 105 ? 1.512 11.019 -2.112 1.00 79.00 105 ARG A CA 1
ATOM 846 C C . ARG A 1 105 ? 1.116 11.644 -3.449 1.00 79.00 105 ARG A C 1
ATOM 848 O O . ARG A 1 105 ? 1.790 12.540 -3.942 1.00 79.00 105 ARG A O 1
ATOM 855 N N . GLY A 1 106 ? 0.016 11.180 -4.026 1.00 63.53 106 GLY A N 1
ATOM 856 C CA . GLY A 1 106 ? -0.529 11.764 -5.248 1.00 63.53 106 GLY A CA 1
ATOM 857 C C . GLY A 1 106 ? -1.182 10.721 -6.136 1.00 63.53 106 GLY A C 1
ATOM 858 O O . GLY A 1 106 ? -0.484 9.942 -6.794 1.00 63.53 106 GLY A O 1
ATOM 859 N N . GLY A 1 107 ? -2.512 10.767 -6.126 1.00 47.50 107 GLY A N 1
ATOM 860 C CA . GLY A 1 107 ? -3.454 10.229 -7.098 1.00 47.50 107 GLY A CA 1
ATOM 861 C C . GLY A 1 107 ? -4.605 11.219 -7.206 1.00 47.50 107 GLY A C 1
ATOM 862 O O . GLY A 1 107 ? -4.971 11.770 -6.141 1.00 47.50 107 GLY A O 1
#